Protein AF-A0A1B6LD40-F1 (afdb_monomer_lite)

pLDDT: mean 80.8, std 15.87, range [42.0, 96.31]

Sequence (117 aa):
MDRMGYLVMAALMAAAVMAAAPDHPQGVIGVRKLATAVDCSGAVAFSGGGLRSVLPGGQVSYQTALNDRGVGWSLETGEFTCHCPGLYQFAFAGYGEKPNTRLMLKKREANTTDWVD

Org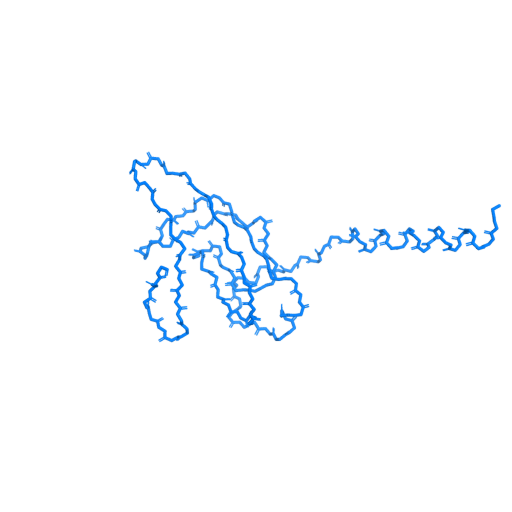anism: NCBI:txid36148

Secondary structure (DSSP, 8-state):
--HHHHHHHHHHHHHHHHHTSPPP----TTS-S---GGGGGS--EEEEEEEEEE-TTS-EEEEEEEEEESS-B-TTT--B---S-S----------SSTT------B--TT----B-

InterPro domains:
  IPR008983 Tumour necrosis factor-like domain superfamily [G3DSA:2.60.120.40] (34-116)
  IPR008983 Tumour necrosis factor-like domain superfamily [SSF49842] (44-110)

Foldseek 3Di:
DDPVVVVVVVVVVVVVVVVPDDPDCPDPQQPDPDADPVLQVDDADWDAADFPDQDPVRFTAGPDTPDGRGHAAHNGRRDRDDPHDDDDDDDDDDDDPDPPDDDDDWDDDPPDPDTDD

Structure (mmCIF, N/CA/C/O backbone):
data_AF-A0A1B6LD40-F1
#
_entry.id   AF-A0A1B6LD40-F1
#
loop_
_atom_site.group_PDB
_atom_site.id
_atom_site.type_symbol
_atom_site.label_atom_id
_atom_site.label_alt_id
_atom_site.label_comp_id
_atom_site.label_asym_id
_atom_site.label_entity_id
_atom_site.label_seq_id
_atom_site.pdbx_PDB_ins_code
_atom_site.Cartn_x
_atom_site.Cartn_y
_atom_site.Cartn_z
_atom_site.occupancy
_atom_site.B_iso_or_equiv
_atom_site.auth_seq_id
_atom_site.auth_comp_id
_atom_site.auth_asym_id
_atom_site.auth_atom_id
_atom_site.pdbx_PDB_model_num
ATOM 1 N N . MET A 1 1 ? 53.593 3.450 10.633 1.00 57.50 1 MET A N 1
ATOM 2 C CA . MET A 1 1 ? 52.339 3.159 9.905 1.00 57.50 1 MET A CA 1
ATOM 3 C C . MET A 1 1 ? 52.639 3.324 8.434 1.00 57.50 1 MET A C 1
ATOM 5 O O . MET A 1 1 ? 52.900 4.439 8.000 1.00 57.50 1 MET A O 1
ATOM 9 N N . ASP A 1 2 ? 52.705 2.212 7.710 1.00 81.62 2 ASP A N 1
ATOM 10 C CA . ASP A 1 2 ? 53.192 2.202 6.332 1.00 81.62 2 ASP A CA 1
ATOM 11 C C . ASP A 1 2 ? 52.148 2.762 5.367 1.00 81.62 2 ASP A C 1
ATOM 13 O O . ASP A 1 2 ? 50.942 2.713 5.621 1.00 81.62 2 ASP A O 1
ATOM 17 N N . ARG A 1 3 ? 52.615 3.279 4.227 1.00 75.69 3 ARG A N 1
ATOM 18 C CA . ARG A 1 3 ? 51.795 3.906 3.175 1.00 75.69 3 ARG A CA 1
ATOM 19 C C . ARG A 1 3 ? 50.628 3.014 2.718 1.00 75.69 3 ARG A C 1
ATOM 21 O O . ARG A 1 3 ? 49.555 3.517 2.404 1.00 75.69 3 ARG A O 1
ATOM 28 N N . MET A 1 4 ? 50.822 1.695 2.766 1.00 74.25 4 MET A N 1
ATOM 29 C CA . MET A 1 4 ? 49.795 0.683 2.499 1.00 74.25 4 MET A CA 1
ATOM 30 C C . MET A 1 4 ? 48.680 0.682 3.557 1.00 74.25 4 MET A C 1
ATOM 32 O O . MET A 1 4 ? 47.503 0.647 3.215 1.00 74.25 4 MET A O 1
ATOM 36 N N . GLY A 1 5 ? 49.032 0.784 4.842 1.00 78.31 5 GLY A N 1
ATOM 37 C CA . GLY A 1 5 ? 48.063 0.824 5.940 1.00 78.31 5 GLY A CA 1
ATOM 38 C C . GLY A 1 5 ? 47.193 2.081 5.909 1.00 78.31 5 GLY A C 1
ATOM 39 O O . GLY A 1 5 ? 46.006 2.017 6.220 1.00 78.31 5 GLY A O 1
ATOM 40 N N . TYR A 1 6 ? 47.754 3.207 5.455 1.00 82.00 6 TYR A N 1
ATOM 41 C CA . TYR A 1 6 ? 46.995 4.445 5.266 1.00 82.00 6 TYR A CA 1
ATOM 42 C C . TYR A 1 6 ? 45.970 4.323 4.130 1.00 82.00 6 TYR A C 1
ATOM 44 O O . TYR A 1 6 ? 44.834 4.763 4.275 1.00 82.00 6 TYR A O 1
ATOM 52 N N . LEU A 1 7 ? 46.346 3.675 3.022 1.00 79.56 7 LEU A N 1
ATOM 53 C CA . LEU A 1 7 ? 45.444 3.434 1.892 1.00 79.56 7 LEU A CA 1
ATOM 54 C C . LEU A 1 7 ? 44.299 2.486 2.263 1.00 79.56 7 LEU A C 1
ATOM 56 O O . LEU A 1 7 ? 43.155 2.749 1.902 1.00 79.56 7 LEU A O 1
ATOM 60 N N . VAL A 1 8 ? 44.585 1.426 3.023 1.00 81.06 8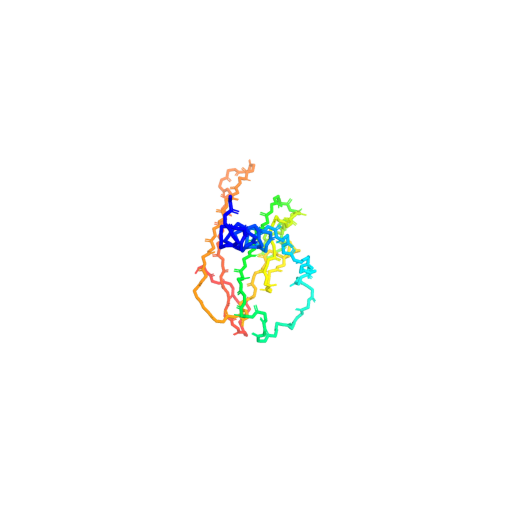 VAL A N 1
ATOM 61 C CA . VAL A 1 8 ? 43.555 0.486 3.493 1.00 81.06 8 VAL A CA 1
ATOM 62 C C . VAL A 1 8 ? 42.580 1.175 4.448 1.00 81.06 8 VAL A C 1
ATOM 64 O O . VAL A 1 8 ? 41.370 1.039 4.280 1.00 81.06 8 VAL A O 1
ATOM 67 N N . MET A 1 9 ? 43.074 1.974 5.399 1.00 78.81 9 MET A N 1
ATOM 68 C CA . MET A 1 9 ? 42.197 2.748 6.284 1.00 78.81 9 MET A CA 1
ATOM 69 C C . MET A 1 9 ? 41.375 3.790 5.526 1.00 78.81 9 MET A C 1
ATOM 71 O O . MET A 1 9 ? 40.184 3.924 5.787 1.00 78.81 9 MET A O 1
ATOM 75 N N . ALA A 1 10 ? 41.967 4.496 4.561 1.00 79.00 10 ALA A N 1
ATOM 76 C CA . ALA A 1 10 ? 41.235 5.455 3.740 1.00 79.00 10 ALA A CA 1
ATOM 77 C C . ALA A 1 10 ? 40.130 4.775 2.912 1.00 79.00 10 ALA A C 1
ATOM 79 O O . ALA A 1 10 ? 39.019 5.295 2.839 1.00 79.00 10 ALA A O 1
ATOM 80 N N . ALA A 1 11 ? 40.401 3.593 2.347 1.00 76.31 11 ALA A N 1
ATOM 81 C CA . ALA A 1 11 ? 39.415 2.817 1.597 1.00 76.31 11 ALA A CA 1
ATOM 82 C C . ALA A 1 11 ? 38.268 2.308 2.487 1.00 76.31 11 ALA A C 1
ATOM 84 O O . ALA A 1 11 ? 37.104 2.413 2.104 1.00 76.31 11 ALA A O 1
ATOM 85 N N . LEU A 1 12 ? 38.578 1.814 3.692 1.00 73.69 12 LEU A N 1
ATOM 86 C CA . LEU A 1 12 ? 37.570 1.371 4.663 1.00 73.69 12 LEU A CA 1
ATOM 87 C C . LEU A 1 12 ? 36.684 2.529 5.135 1.00 73.69 12 LEU A C 1
ATOM 89 O O . LEU A 1 12 ? 35.463 2.387 5.192 1.00 73.69 12 LEU A O 1
ATOM 93 N N . MET A 1 13 ? 37.278 3.692 5.412 1.00 67.12 13 MET A N 1
ATOM 94 C CA . MET A 1 13 ? 36.528 4.891 5.791 1.00 67.12 13 MET A CA 1
ATOM 95 C C . MET A 1 13 ? 35.650 5.392 4.638 1.00 67.12 13 MET A C 1
ATOM 97 O O . MET A 1 13 ? 34.491 5.729 4.862 1.00 67.12 13 MET A O 1
ATOM 101 N N . ALA A 1 14 ? 36.149 5.384 3.399 1.00 65.50 14 ALA A N 1
ATOM 102 C CA . ALA A 1 14 ? 35.357 5.763 2.228 1.00 65.50 14 ALA A CA 1
ATOM 103 C C . ALA A 1 14 ? 34.170 4.811 1.989 1.00 65.50 14 ALA A C 1
ATOM 105 O O . ALA A 1 14 ? 33.065 5.270 1.701 1.00 65.50 14 ALA A O 1
ATOM 106 N N . ALA A 1 15 ? 34.367 3.499 2.162 1.00 62.38 15 ALA A N 1
ATOM 107 C CA . ALA A 1 15 ? 33.295 2.510 2.051 1.00 62.38 15 ALA A CA 1
ATOM 108 C C . ALA A 1 15 ? 32.220 2.694 3.139 1.00 62.38 15 ALA A C 1
ATOM 110 O O . ALA A 1 15 ? 31.027 2.628 2.841 1.00 62.38 15 ALA A O 1
ATOM 111 N N . ALA A 1 16 ? 32.627 2.991 4.377 1.00 58.88 16 ALA A N 1
ATOM 112 C CA . ALA A 1 16 ? 31.701 3.270 5.474 1.00 58.88 16 ALA A CA 1
ATOM 113 C C . ALA A 1 16 ? 30.891 4.563 5.253 1.00 58.88 16 ALA A C 1
ATOM 115 O O . ALA A 1 16 ? 29.705 4.604 5.570 1.00 58.88 16 ALA A O 1
ATOM 116 N N . VAL A 1 17 ? 31.501 5.600 4.666 1.00 58.84 17 VAL A N 1
ATOM 117 C CA . VAL A 1 17 ? 30.817 6.865 4.340 1.00 58.84 17 VAL A CA 1
ATOM 118 C C . VAL A 1 17 ? 29.780 6.678 3.229 1.00 58.84 17 VAL A C 1
ATOM 120 O O . VAL A 1 17 ? 28.688 7.229 3.327 1.00 58.84 17 VAL A O 1
ATOM 123 N N . MET A 1 18 ? 30.071 5.863 2.209 1.00 56.12 18 MET A N 1
ATOM 124 C CA . MET A 1 18 ? 29.110 5.561 1.137 1.00 56.12 18 MET A CA 1
ATOM 125 C C . MET A 1 18 ? 27.922 4.720 1.625 1.00 56.12 18 MET A C 1
ATOM 127 O O . MET A 1 18 ? 26.807 4.919 1.157 1.00 56.12 18 MET A O 1
ATOM 131 N N . ALA A 1 19 ? 28.136 3.818 2.589 1.00 55.97 19 ALA A N 1
ATOM 132 C CA . ALA A 1 19 ? 27.063 3.024 3.194 1.00 55.97 19 ALA A CA 1
ATOM 133 C C . ALA A 1 19 ? 26.146 3.841 4.128 1.00 55.97 19 ALA A C 1
ATOM 135 O O . ALA A 1 19 ? 25.031 3.416 4.417 1.00 55.97 19 ALA A O 1
ATOM 136 N N . ALA A 1 20 ? 26.619 4.997 4.604 1.00 49.00 20 ALA A N 1
ATOM 137 C CA . ALA A 1 20 ? 25.902 5.881 5.521 1.00 49.00 20 ALA A CA 1
ATOM 138 C C . ALA A 1 20 ? 25.315 7.125 4.837 1.00 49.00 20 ALA A C 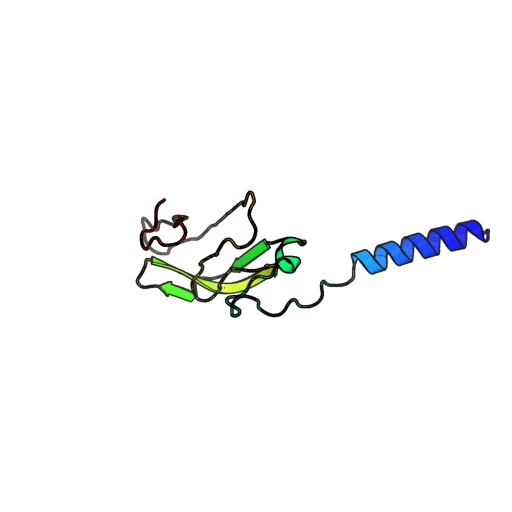1
ATOM 140 O O . ALA A 1 20 ? 24.762 7.985 5.526 1.00 49.00 20 ALA A O 1
ATOM 141 N N . ALA A 1 21 ? 25.433 7.248 3.510 1.00 52.44 21 ALA A N 1
ATOM 142 C CA . ALA A 1 21 ? 24.723 8.291 2.790 1.00 52.44 21 ALA A CA 1
ATOM 143 C C . ALA A 1 21 ? 23.219 8.026 2.968 1.00 52.44 21 ALA A C 1
ATOM 145 O O . ALA A 1 21 ? 22.748 6.966 2.549 1.00 52.44 21 ALA A O 1
ATOM 146 N N . PRO A 1 22 ? 22.460 8.926 3.620 1.00 54.91 22 PRO A N 1
ATOM 147 C CA . PRO A 1 22 ? 21.018 8.780 3.659 1.00 54.91 22 PRO A CA 1
ATOM 148 C C . PRO A 1 22 ? 20.550 8.743 2.210 1.00 54.91 22 PRO A C 1
ATOM 150 O O . PRO A 1 22 ? 20.928 9.615 1.421 1.00 54.91 22 PRO A O 1
ATOM 153 N N . ASP A 1 23 ? 19.791 7.707 1.854 1.00 54.69 23 ASP A N 1
ATOM 154 C CA . ASP A 1 23 ? 19.203 7.612 0.526 1.00 54.69 23 ASP A CA 1
ATOM 155 C C . ASP A 1 23 ? 18.561 8.956 0.187 1.00 54.69 23 ASP A C 1
ATOM 157 O O . ASP A 1 23 ? 17.827 9.528 1.003 1.00 54.69 23 ASP A O 1
ATOM 161 N N . HIS A 1 24 ? 18.910 9.492 -0.987 1.00 46.56 24 HIS A N 1
ATOM 162 C CA . HIS A 1 24 ? 18.354 10.747 -1.475 1.00 46.56 24 HIS A CA 1
ATOM 163 C C . HIS A 1 24 ? 16.838 10.695 -1.277 1.00 46.56 24 HIS A C 1
ATOM 165 O O . HIS A 1 24 ? 16.256 9.658 -1.601 1.00 46.56 24 HIS A O 1
ATOM 171 N N . PRO A 1 25 ? 16.177 11.756 -0.772 1.00 44.00 25 PRO A N 1
ATOM 172 C CA . PRO A 1 25 ? 14.728 11.757 -0.656 1.00 44.00 25 PRO A CA 1
ATOM 173 C C . PRO A 1 25 ? 14.150 11.505 -2.049 1.00 44.00 25 PRO A C 1
ATOM 175 O O . PRO A 1 25 ? 14.171 12.372 -2.926 1.00 44.00 25 PRO A O 1
ATOM 178 N N . GLN A 1 26 ? 13.723 10.270 -2.291 1.00 50.41 26 GLN A N 1
ATOM 179 C CA . GLN A 1 26 ? 12.985 9.888 -3.476 1.00 50.41 26 GLN A CA 1
ATOM 180 C C . GLN A 1 26 ? 11.590 10.432 -3.212 1.00 50.41 26 GLN A C 1
ATOM 182 O O . GLN A 1 26 ? 10.837 9.905 -2.399 1.00 50.41 26 GLN A O 1
ATOM 187 N N . GLY A 1 27 ? 11.341 11.623 -3.760 1.00 44.09 27 GLY A N 1
ATOM 188 C CA . GLY A 1 27 ? 10.131 12.384 -3.496 1.00 44.09 27 GLY A CA 1
ATOM 189 C C . GLY A 1 27 ? 8.897 11.535 -3.755 1.00 44.09 27 GLY A C 1
ATOM 190 O O . GLY A 1 27 ? 8.828 10.897 -4.790 1.00 44.09 27 GLY A O 1
ATOM 191 N N . VAL A 1 28 ? 7.957 11.562 -2.810 1.00 47.09 28 VAL A N 1
ATOM 192 C CA . VAL A 1 28 ? 6.621 10.943 -2.800 1.00 47.09 28 VAL A CA 1
ATOM 193 C C . VAL A 1 28 ? 6.141 10.490 -4.194 1.00 47.09 28 VAL A C 1
ATOM 195 O O . VAL A 1 28 ? 5.423 11.216 -4.889 1.00 47.09 28 VAL A O 1
ATOM 198 N N . ILE A 1 29 ? 6.518 9.275 -4.619 1.00 47.16 29 ILE A N 1
ATOM 199 C CA . ILE A 1 29 ? 6.088 8.679 -5.900 1.00 47.16 29 ILE A CA 1
ATOM 200 C C . ILE A 1 29 ? 4.754 7.940 -5.700 1.00 47.16 29 ILE A C 1
ATOM 202 O O . ILE A 1 29 ? 4.518 6.856 -6.218 1.00 47.16 29 ILE A O 1
ATOM 206 N N . GLY A 1 30 ? 3.846 8.561 -4.947 1.00 42.00 30 GLY A N 1
ATOM 207 C CA . GLY A 1 30 ? 2.443 8.153 -4.857 1.00 42.00 30 GLY A CA 1
ATOM 208 C C . GLY A 1 30 ? 1.541 8.880 -5.863 1.00 42.00 30 GLY A C 1
ATOM 209 O O . GLY A 1 30 ? 0.385 8.504 -6.032 1.00 42.00 30 GLY A O 1
ATOM 210 N N . VAL A 1 31 ? 2.047 9.929 -6.536 1.00 43.38 31 VAL A N 1
ATOM 211 C CA . VAL A 1 31 ? 1.229 10.835 -7.378 1.00 43.38 31 VAL A CA 1
ATOM 212 C C . VAL A 1 31 ? 1.490 10.684 -8.884 1.00 43.38 31 VAL A C 1
ATOM 214 O O . VAL A 1 31 ? 0.668 11.091 -9.706 1.00 43.38 31 VAL A O 1
ATOM 217 N N . ARG A 1 32 ? 2.619 10.092 -9.298 1.00 43.12 32 ARG A N 1
ATOM 218 C CA . ARG A 1 32 ? 2.931 9.898 -10.723 1.00 43.12 32 ARG A CA 1
ATOM 219 C C . ARG A 1 32 ? 2.495 8.509 -11.176 1.00 43.12 32 ARG A C 1
ATOM 221 O O . ARG A 1 32 ? 3.162 7.523 -10.909 1.00 43.12 32 ARG A O 1
ATOM 228 N N . LYS A 1 33 ? 1.410 8.473 -11.954 1.00 48.25 33 LYS A N 1
ATOM 229 C CA . LYS A 1 33 ? 0.868 7.340 -12.739 1.00 48.25 33 LYS A CA 1
ATOM 230 C C . LYS A 1 33 ? 1.861 6.634 -13.695 1.00 48.25 33 LYS A C 1
ATOM 232 O O . LYS A 1 33 ? 1.428 5.858 -14.541 1.00 48.25 33 LYS A O 1
ATOM 237 N N . LEU A 1 34 ? 3.158 6.928 -13.633 1.00 55.59 34 LEU A N 1
ATOM 238 C CA . LEU A 1 34 ? 4.165 6.486 -14.594 1.00 55.59 34 LEU A CA 1
ATOM 239 C C . LEU A 1 34 ? 5.374 5.945 -13.830 1.00 55.59 34 LEU A C 1
ATOM 241 O O . LEU A 1 34 ? 6.278 6.702 -13.488 1.00 55.59 34 LEU A O 1
ATOM 245 N N . ALA A 1 35 ? 5.366 4.640 -13.571 1.00 62.88 35 ALA A N 1
ATOM 246 C CA . ALA A 1 35 ? 6.577 3.907 -13.237 1.00 62.88 35 ALA A CA 1
ATOM 247 C C . ALA A 1 35 ? 7.420 3.734 -14.506 1.00 62.88 35 ALA A C 1
ATOM 249 O O . ALA A 1 35 ? 6.907 3.357 -15.563 1.00 62.88 35 ALA A O 1
ATOM 250 N N . THR A 1 36 ? 8.710 4.021 -14.410 1.00 67.06 36 THR A N 1
ATOM 251 C CA . THR A 1 36 ? 9.694 3.792 -15.467 1.00 67.06 36 THR A CA 1
ATOM 252 C C . THR A 1 36 ? 10.476 2.511 -15.191 1.00 67.06 36 THR A C 1
ATOM 254 O O 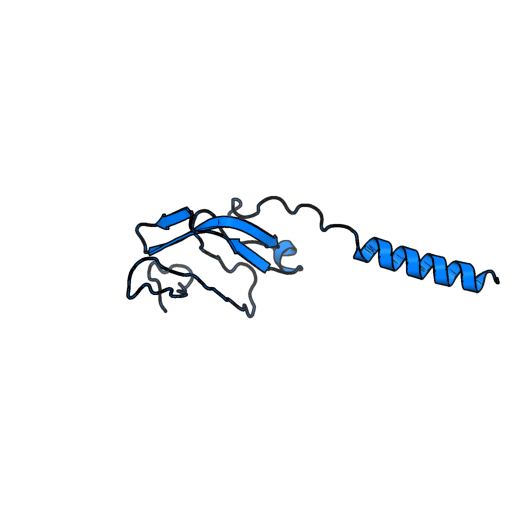. THR A 1 36 ? 10.557 2.046 -14.058 1.00 67.06 36 THR A O 1
ATOM 257 N N . ALA A 1 37 ? 11.104 1.933 -16.219 1.00 63.97 37 ALA A N 1
ATOM 258 C CA . ALA A 1 37 ? 11.928 0.731 -16.049 1.00 63.97 37 ALA A CA 1
ATOM 259 C C . ALA A 1 37 ? 13.096 0.931 -15.060 1.00 63.97 37 ALA A C 1
ATOM 261 O O . ALA A 1 37 ? 13.545 -0.028 -14.436 1.00 63.97 37 ALA A O 1
ATOM 262 N N . VAL A 1 38 ? 13.568 2.172 -14.888 1.00 72.81 38 VAL A N 1
ATOM 263 C CA . VAL A 1 38 ? 14.616 2.518 -13.916 1.00 72.81 38 VAL A CA 1
ATOM 264 C C . VAL A 1 38 ? 14.117 2.344 -12.482 1.00 72.81 38 VAL A C 1
ATOM 266 O O . VAL A 1 38 ? 14.880 1.886 -11.634 1.00 72.81 38 VAL A O 1
ATOM 269 N N . ASP A 1 39 ? 12.833 2.590 -12.221 1.00 77.25 39 ASP A N 1
ATOM 270 C CA . ASP A 1 39 ? 12.239 2.420 -10.890 1.00 77.25 39 ASP A CA 1
ATOM 271 C C . ASP A 1 39 ? 12.233 0.949 -10.437 1.00 77.25 39 ASP A C 1
ATOM 273 O O . ASP A 1 39 ? 12.224 0.666 -9.242 1.00 77.25 39 ASP A O 1
ATOM 277 N N . CYS A 1 40 ? 12.320 0.008 -11.384 1.00 81.56 40 CYS A N 1
ATOM 278 C CA . CYS A 1 40 ? 12.392 -1.429 -11.115 1.00 81.56 40 CYS A CA 1
ATOM 279 C C . CYS A 1 40 ? 13.816 -1.967 -10.906 1.00 81.56 40 CYS A C 1
ATOM 281 O O . CYS A 1 40 ? 13.979 -3.149 -10.613 1.00 81.56 40 CYS A O 1
ATOM 283 N N . SER A 1 41 ? 14.849 -1.132 -11.062 1.00 83.62 41 SER A N 1
ATOM 284 C CA . SER A 1 41 ? 16.245 -1.530 -10.818 1.00 83.62 41 SER A CA 1
ATOM 285 C C . SER A 1 41 ? 16.660 -1.469 -9.343 1.00 83.62 41 SER A C 1
ATOM 287 O O . SER A 1 41 ? 17.714 -1.989 -8.980 1.00 83.62 41 SER A O 1
ATOM 289 N N . GLY A 1 42 ? 15.836 -0.844 -8.496 1.00 82.62 42 GLY A N 1
ATOM 290 C CA . GLY A 1 42 ? 16.072 -0.669 -7.064 1.00 82.62 42 GLY A CA 1
ATOM 291 C C . GLY A 1 42 ? 15.103 -1.460 -6.184 1.00 82.62 42 GLY A C 1
ATOM 292 O O . GLY A 1 42 ? 14.231 -2.184 -6.661 1.00 82.62 42 GLY A O 1
ATOM 293 N N . ALA A 1 43 ? 15.248 -1.307 -4.866 1.00 86.25 43 ALA A N 1
ATOM 294 C CA . ALA A 1 43 ? 14.322 -1.899 -3.907 1.00 86.25 43 ALA A CA 1
ATOM 295 C C . ALA A 1 43 ? 12.950 -1.202 -3.959 1.00 86.25 43 ALA A C 1
ATOM 297 O O . ALA A 1 43 ? 12.869 0.018 -3.816 1.00 86.25 43 ALA A O 1
ATOM 298 N N . VAL A 1 44 ? 11.879 -1.989 -4.089 1.00 90.25 44 VAL A N 1
ATOM 299 C CA . VAL A 1 44 ? 10.493 -1.528 -3.922 1.00 90.25 44 VAL A CA 1
ATOM 300 C C . VAL A 1 44 ? 10.018 -1.957 -2.540 1.00 90.25 44 VAL A C 1
ATOM 302 O O . VAL A 1 44 ? 9.878 -3.150 -2.270 1.00 90.25 44 VAL A O 1
ATOM 305 N N . ALA A 1 45 ? 9.807 -0.995 -1.648 1.00 91.94 45 ALA A N 1
ATOM 306 C CA . ALA A 1 45 ? 9.417 -1.257 -0.271 1.00 91.94 45 ALA A CA 1
ATOM 307 C C . ALA A 1 45 ? 8.636 -0.075 0.290 1.00 91.94 45 ALA A C 1
ATOM 309 O O . ALA A 1 45 ? 9.089 1.061 0.210 1.00 91.94 45 ALA A O 1
ATOM 310 N N . PHE A 1 46 ? 7.519 -0.346 0.950 1.00 93.44 46 PHE A N 1
ATOM 311 C CA . PHE A 1 46 ? 6.699 0.685 1.570 1.00 93.44 46 PHE A CA 1
ATOM 312 C C . PHE A 1 46 ? 6.218 0.240 2.952 1.00 93.44 46 PHE A C 1
ATOM 314 O O . PHE A 1 46 ? 6.106 -0.953 3.238 1.00 93.44 46 PHE A O 1
ATOM 321 N N . SER A 1 47 ? 5.950 1.202 3.826 1.00 95.12 47 SER A N 1
ATOM 322 C CA . SER A 1 47 ? 5.292 0.987 5.108 1.00 95.12 47 SER A CA 1
ATOM 323 C C . SER A 1 47 ? 4.530 2.240 5.532 1.00 95.12 47 SER A C 1
ATOM 325 O O . SER A 1 47 ? 5.016 3.368 5.430 1.00 95.12 47 SER A O 1
ATOM 327 N N . GLY A 1 48 ? 3.311 2.029 6.022 1.00 94.62 48 GLY A N 1
ATOM 328 C CA . GLY A 1 48 ? 2.413 3.076 6.493 1.00 94.62 48 GLY A CA 1
ATOM 329 C C . GLY A 1 48 ? 2.005 2.861 7.941 1.00 94.62 48 GLY A C 1
ATOM 330 O O . GLY A 1 48 ? 1.956 1.730 8.424 1.00 94.62 48 GLY A O 1
ATOM 331 N N . GLY A 1 49 ? 1.701 3.957 8.631 1.00 95.44 49 GLY A N 1
ATOM 332 C CA . GLY A 1 49 ? 1.256 3.952 10.020 1.00 95.44 49 GLY A CA 1
ATOM 333 C C . GLY A 1 49 ? -0.005 4.784 10.231 1.00 95.44 49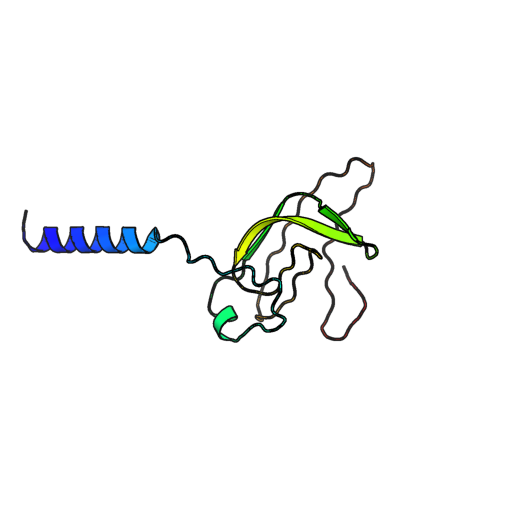 GLY A C 1
ATOM 334 O O . GLY A 1 49 ? -0.219 5.800 9.565 1.00 95.44 49 GLY A O 1
ATOM 335 N N . GLY A 1 50 ? -0.817 4.351 11.198 1.00 94.62 50 GLY A N 1
ATOM 336 C CA . GLY A 1 50 ? -2.047 5.028 11.609 1.00 94.62 50 GLY A CA 1
ATOM 337 C C . GLY A 1 50 ? -3.191 4.898 10.600 1.00 94.62 50 GLY A C 1
ATOM 338 O O . GLY A 1 50 ? -2.976 4.838 9.394 1.00 94.62 50 GLY A O 1
ATOM 339 N N . LEU A 1 51 ? -4.427 4.883 11.102 1.00 94.12 51 LEU A N 1
ATOM 340 C CA . LEU A 1 51 ? -5.635 4.905 10.276 1.00 94.12 51 LEU A CA 1
ATOM 341 C C . LEU A 1 51 ? -6.036 6.355 10.001 1.00 94.12 51 LEU A C 1
ATOM 343 O O . LEU A 1 51 ? -6.381 7.080 10.934 1.00 94.12 51 LEU A O 1
ATOM 347 N N . ARG A 1 52 ? -6.018 6.790 8.739 1.00 95.06 52 ARG A N 1
ATOM 348 C CA . ARG A 1 52 ? -6.574 8.100 8.363 1.00 95.06 52 ARG A CA 1
ATOM 349 C C . ARG A 1 52 ? -8.084 8.004 8.190 1.00 95.06 52 ARG A C 1
ATOM 351 O O . ARG A 1 52 ? -8.822 8.781 8.786 1.00 95.06 52 ARG A O 1
ATOM 358 N N . SER A 1 53 ? -8.536 7.034 7.405 1.00 94.44 53 SER A N 1
ATOM 359 C CA . SER A 1 53 ? -9.946 6.685 7.242 1.00 94.44 53 SER A CA 1
ATOM 360 C C . SER A 1 53 ? -10.091 5.318 6.575 1.00 94.44 53 SER A C 1
ATOM 362 O O . SER A 1 53 ? -9.183 4.846 5.887 1.00 94.44 53 SER A O 1
ATOM 364 N N . VAL A 1 54 ? -11.256 4.696 6.755 1.00 93.56 54 VAL A N 1
ATOM 365 C CA . VAL A 1 54 ? -11.700 3.580 5.913 1.00 93.56 54 VAL A CA 1
ATOM 366 C C . VAL A 1 54 ? -12.529 4.171 4.776 1.00 93.56 54 VAL A C 1
ATOM 368 O O . VAL A 1 54 ? -13.512 4.871 5.025 1.00 93.56 54 VAL A O 1
ATOM 371 N N . LEU A 1 55 ? -12.107 3.939 3.536 1.00 93.62 55 LEU A N 1
ATOM 372 C CA . LEU A 1 55 ? -12.773 4.447 2.339 1.00 93.62 55 LEU A CA 1
ATOM 373 C C . LEU A 1 55 ? -14.093 3.698 2.075 1.00 93.62 55 LEU A C 1
ATOM 375 O O . LEU A 1 55 ? -14.273 2.588 2.577 1.00 93.62 55 LEU A O 1
ATOM 379 N N . PRO A 1 56 ? -15.015 4.248 1.256 1.00 91.94 56 PRO A N 1
ATOM 380 C CA . PRO A 1 56 ? -16.304 3.605 0.973 1.00 91.94 56 PRO A CA 1
ATOM 381 C C . PRO A 1 56 ? -16.205 2.176 0.415 1.00 91.94 56 PRO A C 1
ATOM 383 O O . PRO A 1 56 ? -17.105 1.375 0.641 1.00 91.94 56 PRO A O 1
ATOM 386 N N . GLY A 1 57 ? -15.112 1.841 -0.282 1.00 88.88 57 GLY A N 1
ATOM 387 C CA . GLY A 1 57 ? -14.839 0.487 -0.780 1.00 88.88 57 GLY A CA 1
ATOM 388 C C . GLY A 1 57 ? -14.196 -0.459 0.245 1.00 88.88 57 GLY A C 1
ATOM 389 O O . GLY A 1 57 ? -13.868 -1.593 -0.095 1.00 88.88 57 GLY A O 1
ATOM 390 N N . GLY A 1 58 ? -14.006 -0.016 1.491 1.00 90.81 58 GLY A N 1
ATOM 391 C CA . GLY A 1 58 ? -13.381 -0.786 2.569 1.00 90.81 58 GLY A CA 1
ATOM 392 C C . GLY A 1 58 ? -11.853 -0.695 2.620 1.00 90.81 58 GLY A C 1
ATOM 393 O O . GLY A 1 58 ? -11.253 -1.270 3.527 1.00 90.81 58 GLY A O 1
ATOM 394 N N . GLN A 1 59 ? -11.215 0.026 1.693 1.00 93.38 59 GLN A N 1
ATOM 395 C CA . GLN A 1 59 ? -9.770 0.250 1.725 1.00 93.38 59 GLN A CA 1
ATOM 396 C C . GLN A 1 59 ? -9.359 1.087 2.938 1.00 93.38 59 GLN A C 1
ATOM 398 O O . GLN A 1 59 ? -10.071 1.997 3.366 1.00 93.38 59 GLN A O 1
ATOM 403 N N . VAL A 1 60 ? -8.175 0.799 3.469 1.00 94.38 60 VAL A N 1
ATOM 404 C CA . VAL A 1 60 ? -7.602 1.495 4.621 1.00 94.38 60 VAL A CA 1
ATOM 405 C C . VAL A 1 60 ? -6.603 2.534 4.130 1.00 94.38 60 VAL A C 1
ATOM 407 O O . VAL A 1 60 ? -5.572 2.176 3.569 1.00 94.38 60 VAL A O 1
ATOM 410 N N . SER A 1 61 ? -6.888 3.815 4.366 1.00 95.00 61 SER A N 1
ATOM 411 C CA . SER A 1 61 ? -5.928 4.896 4.121 1.00 95.00 61 SER A CA 1
ATOM 412 C C . SER A 1 61 ? -5.066 5.159 5.356 1.00 95.00 61 SER A C 1
ATOM 414 O O . SER A 1 61 ? -5.517 5.009 6.500 1.00 95.00 61 SER A O 1
ATOM 416 N N . TYR A 1 62 ? -3.822 5.575 5.129 1.00 95.88 62 TYR A N 1
ATOM 417 C CA . TYR A 1 62 ? -2.816 5.722 6.179 1.00 95.88 62 TYR A CA 1
ATOM 418 C C . TYR A 1 62 ? -2.606 7.192 6.547 1.00 95.88 62 TYR A C 1
ATOM 420 O O . TYR A 1 62 ? -2.813 8.088 5.729 1.00 95.88 62 TYR A O 1
ATOM 428 N N . GLN A 1 63 ? -2.223 7.465 7.797 1.00 95.94 63 GLN A N 1
ATOM 429 C CA . GLN A 1 63 ? -1.925 8.837 8.236 1.00 95.94 63 GLN A CA 1
ATOM 430 C C . GLN A 1 63 ? -0.522 9.270 7.823 1.00 95.94 63 GLN A C 1
ATOM 432 O O . GLN A 1 63 ? -0.316 10.424 7.456 1.00 95.94 63 GLN A O 1
ATOM 437 N N . THR A 1 64 ? 0.439 8.348 7.905 1.00 94.94 64 THR A N 1
ATOM 438 C CA . THR A 1 64 ? 1.851 8.637 7.662 1.00 94.94 64 THR A CA 1
ATOM 439 C C . THR A 1 64 ? 2.531 7.523 6.875 1.00 94.94 64 THR A C 1
ATOM 441 O O . THR A 1 64 ? 2.201 6.344 7.036 1.00 94.94 64 THR A O 1
ATOM 444 N N . ALA A 1 65 ? 3.489 7.907 6.035 1.00 93.75 65 ALA A N 1
ATOM 445 C CA . ALA A 1 65 ? 4.419 6.999 5.385 1.00 93.75 65 ALA A CA 1
ATOM 446 C C . ALA A 1 65 ? 5.671 6.904 6.265 1.00 93.75 65 ALA A C 1
ATOM 448 O O . ALA A 1 65 ? 6.291 7.917 6.582 1.00 93.75 65 ALA A O 1
ATOM 449 N N . LEU A 1 66 ? 6.021 5.690 6.683 1.00 93.75 66 LEU A N 1
ATOM 450 C CA . LEU A 1 66 ? 7.231 5.411 7.459 1.00 93.75 66 LEU A CA 1
ATOM 451 C C . LEU A 1 66 ? 8.407 5.078 6.533 1.00 93.75 66 LEU A C 1
ATOM 453 O O . LEU A 1 66 ? 9.546 5.437 6.815 1.00 93.75 66 LEU A O 1
ATOM 457 N N . ASN A 1 67 ? 8.116 4.409 5.419 1.00 89.94 67 ASN A N 1
ATOM 458 C CA . ASN A 1 67 ? 9.036 4.153 4.321 1.00 89.94 67 ASN A CA 1
ATOM 459 C C . ASN A 1 67 ? 8.228 4.119 3.019 1.00 89.94 67 ASN A C 1
ATOM 461 O O . ASN A 1 67 ? 7.135 3.562 2.996 1.00 89.94 67 ASN A O 1
ATOM 465 N N . ASP A 1 68 ? 8.754 4.690 1.943 1.00 88.88 68 ASP A N 1
ATOM 466 C CA . ASP A 1 68 ? 8.121 4.646 0.621 1.00 88.88 68 ASP A CA 1
ATOM 467 C C . ASP A 1 68 ? 9.210 4.711 -0.454 1.00 88.88 68 ASP A C 1
ATOM 469 O O . ASP A 1 68 ? 9.571 5.774 -0.955 1.00 88.88 68 ASP A O 1
ATOM 473 N N . ARG A 1 69 ? 9.833 3.558 -0.706 1.00 85.69 69 ARG A N 1
ATOM 474 C CA . ARG A 1 69 ? 10.870 3.369 -1.721 1.00 85.69 69 ARG A CA 1
ATOM 475 C C . ARG A 1 69 ? 10.288 2.666 -2.933 1.00 85.69 69 ARG A C 1
ATOM 477 O O . ARG A 1 69 ? 9.611 1.643 -2.808 1.00 85.69 69 ARG A O 1
ATOM 484 N N . GLY A 1 70 ? 10.642 3.161 -4.110 1.00 79.50 70 GLY A N 1
ATOM 485 C CA . GLY A 1 70 ? 10.127 2.650 -5.373 1.00 79.50 70 GLY A CA 1
ATOM 486 C C . GLY A 1 70 ? 8.824 3.339 -5.766 1.00 79.50 70 GLY A C 1
ATOM 487 O O . GLY A 1 70 ? 8.707 4.556 -5.653 1.00 79.50 70 GLY A O 1
ATOM 488 N N . VAL A 1 71 ? 7.876 2.567 -6.301 1.00 84.06 71 VAL A N 1
ATOM 489 C CA . VAL A 1 71 ? 6.686 3.097 -6.980 1.00 84.06 71 VAL A CA 1
ATOM 490 C C . VAL A 1 71 ? 5.440 2.272 -6.685 1.00 84.06 71 VAL A C 1
ATOM 492 O O . VAL A 1 71 ? 5.513 1.059 -6.491 1.00 84.06 71 VAL A O 1
ATOM 495 N N . GLY A 1 72 ? 4.282 2.931 -6.745 1.00 87.88 72 GLY A N 1
ATOM 496 C CA . GLY A 1 72 ? 2.983 2.267 -6.864 1.00 87.88 72 GLY A CA 1
ATOM 497 C C . GLY A 1 72 ? 2.161 2.181 -5.582 1.00 87.88 72 GLY A C 1
ATOM 498 O O . GLY A 1 72 ? 0.995 1.805 -5.674 1.00 87.88 72 GLY A O 1
ATOM 499 N N . TRP A 1 73 ? 2.701 2.539 -4.415 1.00 92.56 73 TRP A N 1
ATOM 500 C CA . TRP A 1 73 ? 1.911 2.624 -3.184 1.00 92.56 73 TRP A CA 1
ATOM 501 C C . TRP A 1 73 ? 1.317 4.024 -2.983 1.00 92.56 73 TRP A C 1
ATOM 503 O O . TRP A 1 73 ? 1.949 5.036 -3.277 1.00 92.56 73 TRP A O 1
ATOM 513 N N . SER A 1 74 ? 0.083 4.091 -2.482 1.00 91.31 74 SER A N 1
ATOM 514 C CA . SER A 1 74 ? -0.609 5.344 -2.180 1.00 91.31 74 SER A CA 1
ATOM 515 C C . SER A 1 74 ? -1.052 5.381 -0.724 1.00 91.31 74 SER A C 1
ATOM 517 O O . SER A 1 74 ? -1.857 4.566 -0.281 1.00 91.31 74 SER A O 1
ATOM 519 N N . LEU A 1 75 ? -0.601 6.396 0.008 1.00 93.00 75 LEU A N 1
ATOM 520 C CA . LEU A 1 75 ? -1.026 6.648 1.385 1.00 93.00 75 LEU A CA 1
ATOM 521 C C . LEU A 1 75 ? -2.516 7.022 1.486 1.00 93.00 75 LEU A C 1
ATOM 523 O O . LEU A 1 75 ? -3.185 6.673 2.459 1.00 93.00 75 LEU A O 1
ATOM 527 N N . GLU A 1 76 ? -3.047 7.711 0.473 1.00 92.94 76 GLU A N 1
ATOM 528 C CA . GLU A 1 76 ? -4.433 8.197 0.447 1.00 92.94 76 GLU A CA 1
ATOM 529 C C . GLU A 1 76 ? -5.455 7.082 0.244 1.00 92.94 76 GLU A C 1
ATOM 531 O O . GLU A 1 76 ? -6.577 7.184 0.734 1.00 92.94 76 GLU A O 1
ATOM 536 N N . THR A 1 77 ? -5.070 6.023 -0.468 1.00 92.75 77 THR A N 1
ATOM 537 C CA . THR A 1 77 ? -5.966 4.903 -0.791 1.00 92.75 77 THR A CA 1
ATOM 538 C C . THR A 1 77 ? -5.575 3.597 -0.112 1.00 92.75 77 THR A C 1
ATOM 540 O O . THR A 1 77 ? -6.409 2.706 -0.003 1.00 92.75 77 THR A O 1
ATOM 543 N N . GLY A 1 78 ? -4.329 3.470 0.347 1.00 92.75 78 GLY A N 1
ATOM 544 C CA . GLY A 1 78 ? -3.748 2.219 0.833 1.00 92.75 78 GLY A CA 1
ATOM 545 C C . GLY A 1 78 ? -3.437 1.206 -0.269 1.00 92.75 78 GLY A C 1
ATOM 546 O O . GLY A 1 78 ? -2.907 0.137 0.028 1.00 92.75 78 GLY A O 1
ATOM 547 N N . GLU A 1 79 ? -3.751 1.514 -1.530 1.00 93.00 79 GLU A N 1
ATOM 548 C CA . GLU A 1 79 ? -3.567 0.600 -2.652 1.00 93.00 79 GLU A CA 1
ATOM 549 C C . GLU A 1 79 ? -2.100 0.574 -3.100 1.00 93.00 79 GLU A C 1
ATOM 551 O O . GLU A 1 79 ? -1.449 1.613 -3.232 1.00 93.00 79 GLU A O 1
ATOM 556 N N . PHE A 1 80 ? -1.592 -0.632 -3.361 1.00 93.12 80 PHE A N 1
ATOM 557 C CA . PHE A 1 80 ? -0.329 -0.850 -4.059 1.00 93.12 80 PHE A CA 1
ATOM 558 C C . PHE A 1 80 ? -0.609 -1.346 -5.480 1.00 93.12 80 PHE A C 1
ATOM 560 O O . PHE A 1 80 ? -1.265 -2.369 -5.676 1.00 93.12 80 PHE A O 1
ATOM 567 N N . THR A 1 81 ? -0.089 -0.630 -6.474 1.00 90.62 81 THR A N 1
ATOM 568 C CA . THR A 1 81 ? -0.115 -1.025 -7.884 1.00 90.62 81 THR A CA 1
ATOM 569 C C . THR A 1 81 ? 1.227 -1.637 -8.260 1.00 90.62 81 THR A C 1
ATOM 571 O O . THR A 1 81 ? 2.261 -0.973 -8.225 1.00 90.62 81 THR A O 1
ATOM 574 N N . CYS A 1 82 ? 1.210 -2.913 -8.646 1.00 89.44 82 CYS A N 1
ATOM 575 C CA . CYS A 1 82 ? 2.410 -3.606 -9.095 1.00 89.44 82 CYS A CA 1
ATOM 576 C C . CYS A 1 82 ? 2.846 -3.082 -10.472 1.00 89.44 82 CYS A C 1
ATOM 578 O O . CYS A 1 82 ? 2.171 -3.315 -11.474 1.00 89.44 82 CYS A O 1
ATOM 580 N N . HIS A 1 83 ? 3.977 -2.378 -10.513 1.00 87.44 83 HIS A N 1
ATOM 581 C CA . HIS A 1 83 ? 4.607 -1.922 -11.756 1.00 87.44 83 HIS A CA 1
ATOM 582 C C . HIS A 1 83 ? 5.813 -2.771 -12.158 1.00 87.44 83 HIS A C 1
ATOM 584 O O . HIS A 1 83 ? 6.068 -2.952 -13.347 1.00 87.44 83 HIS A O 1
ATOM 590 N N . CYS A 1 84 ? 6.541 -3.295 -11.174 1.00 87.44 84 CYS A N 1
ATOM 591 C CA . CYS A 1 84 ? 7.729 -4.107 -11.379 1.00 87.44 84 CYS A CA 1
ATOM 592 C C . CYS A 1 84 ? 7.362 -5.581 -11.166 1.00 87.44 84 CYS A C 1
ATOM 594 O O . CYS A 1 84 ? 7.013 -5.955 -10.049 1.00 87.44 84 CYS A O 1
ATOM 596 N N . PRO A 1 85 ? 7.392 -6.436 -12.201 1.00 88.31 85 PRO A N 1
ATOM 597 C CA . PRO A 1 85 ? 7.059 -7.847 -12.039 1.00 88.31 85 PRO A CA 1
ATOM 598 C C . PRO A 1 85 ? 8.003 -8.538 -11.051 1.00 88.31 85 PRO A C 1
ATOM 600 O O . PRO A 1 85 ? 9.221 -8.408 -11.155 1.00 88.31 85 PRO A O 1
ATOM 603 N N . GLY A 1 86 ? 7.448 -9.303 -10.113 1.00 89.44 86 GLY A N 1
ATOM 604 C CA . GLY A 1 86 ? 8.245 -10.005 -9.115 1.00 89.44 86 GLY A CA 1
ATOM 605 C C . GLY A 1 86 ? 7.414 -10.611 -7.992 1.00 89.44 86 GLY A C 1
ATOM 606 O O . GLY A 1 86 ? 6.183 -10.557 -7.997 1.00 89.44 86 GLY A O 1
ATOM 607 N N . LEU A 1 87 ? 8.116 -11.199 -7.025 1.00 93.38 87 LEU A N 1
ATOM 608 C CA . LEU A 1 87 ? 7.526 -11.709 -5.795 1.00 93.38 87 LEU A CA 1
ATOM 609 C C . LEU A 1 87 ? 7.533 -10.607 -4.732 1.00 93.38 87 LEU A C 1
ATOM 611 O O . LEU A 1 87 ? 8.581 -10.038 -4.438 1.00 93.38 87 LEU A O 1
ATOM 615 N N . TYR A 1 88 ? 6.369 -10.346 -4.140 1.00 93.62 88 TYR A N 1
ATOM 616 C CA . TYR A 1 88 ? 6.185 -9.342 -3.095 1.00 93.62 88 TYR A CA 1
ATOM 617 C C . TYR A 1 88 ? 5.722 -9.994 -1.796 1.00 93.62 88 TYR A C 1
ATOM 619 O O . TYR A 1 88 ? 4.924 -10.931 -1.813 1.00 93.62 88 TYR A O 1
ATOM 627 N N . GLN A 1 89 ? 6.187 -9.457 -0.669 1.00 95.75 89 GLN A N 1
ATOM 628 C CA . GLN A 1 89 ? 5.712 -9.824 0.659 1.00 95.75 89 GLN A CA 1
ATOM 629 C C . GLN A 1 89 ? 4.907 -8.663 1.241 1.00 95.75 89 GLN A C 1
ATOM 631 O O . GLN A 1 89 ? 5.432 -7.567 1.423 1.00 95.75 89 GLN A O 1
ATOM 636 N N . PHE A 1 90 ? 3.645 -8.926 1.576 1.00 96.31 90 PHE A N 1
ATOM 637 C CA . PHE A 1 90 ? 2.785 -7.981 2.280 1.00 96.31 90 PHE A CA 1
ATOM 638 C C . PHE A 1 90 ? 2.566 -8.466 3.709 1.00 96.31 90 PHE A C 1
ATOM 640 O O . PHE A 1 90 ? 2.297 -9.643 3.943 1.00 96.31 90 PHE A O 1
ATOM 647 N N . ALA A 1 91 ? 2.667 -7.548 4.662 1.00 95.75 91 ALA A N 1
ATOM 648 C CA . ALA A 1 91 ? 2.349 -7.793 6.057 1.00 95.75 91 ALA A CA 1
ATOM 649 C C . ALA A 1 91 ? 1.588 -6.589 6.605 1.00 95.75 91 ALA A C 1
ATOM 651 O O . ALA A 1 91 ? 1.911 -5.442 6.295 1.00 95.75 91 ALA A O 1
ATOM 652 N N . PHE A 1 92 ? 0.573 -6.854 7.417 1.00 94.94 92 PHE A N 1
ATOM 653 C CA . PHE A 1 92 ? -0.229 -5.821 8.051 1.00 94.94 92 PHE A CA 1
ATOM 654 C C . PHE A 1 92 ? -0.664 -6.290 9.432 1.00 94.94 92 PHE A C 1
ATOM 656 O O . PHE A 1 92 ? -0.895 -7.473 9.676 1.00 94.94 92 PHE A O 1
ATOM 663 N N . ALA A 1 93 ? -0.785 -5.327 10.331 1.00 92.56 93 ALA A N 1
ATOM 664 C CA . ALA A 1 93 ? -1.378 -5.510 11.637 1.00 92.56 93 ALA A CA 1
ATOM 665 C C . ALA A 1 93 ? -2.227 -4.279 11.928 1.00 92.56 93 ALA A C 1
ATOM 667 O O . ALA A 1 93 ? -1.865 -3.157 11.570 1.00 92.56 93 ALA A O 1
ATOM 668 N N . GLY A 1 94 ? -3.356 -4.487 12.584 1.00 90.25 94 GLY A N 1
ATOM 669 C CA . GLY A 1 94 ? -4.195 -3.394 13.026 1.00 90.25 94 GLY A CA 1
ATOM 670 C C . GLY A 1 94 ? -5.151 -3.864 14.099 1.00 90.25 94 GLY A C 1
ATOM 671 O O . GLY A 1 94 ? -5.547 -5.028 14.148 1.00 90.25 94 GLY A O 1
ATOM 672 N N . TYR A 1 95 ? -5.487 -2.927 14.969 1.00 88.38 95 TYR A N 1
ATOM 673 C CA . TYR A 1 95 ? -6.373 -3.137 16.097 1.00 88.38 95 TYR A CA 1
ATOM 674 C C . TYR A 1 95 ? -7.634 -2.326 15.838 1.00 88.38 95 TYR A C 1
ATOM 676 O O . TYR A 1 95 ? -7.557 -1.163 15.443 1.00 88.38 95 TYR A O 1
ATOM 684 N N . GLY A 1 96 ? -8.791 -2.950 16.021 1.00 86.69 96 GLY A N 1
ATOM 685 C CA . GLY A 1 96 ? -10.071 -2.265 15.943 1.00 86.69 96 GLY A CA 1
ATOM 686 C C . GLY A 1 96 ? -10.669 -2.080 17.324 1.00 86.69 96 GLY A C 1
ATOM 687 O O . GLY A 1 96 ? -10.536 -2.945 18.184 1.00 86.69 96 GLY A O 1
ATOM 688 N N . GLU A 1 97 ? -11.376 -0.974 17.517 1.00 87.31 97 GLU A N 1
ATOM 689 C CA . GLU A 1 97 ? -12.135 -0.719 18.748 1.00 87.31 97 GLU A CA 1
ATOM 690 C C . GLU A 1 97 ? -13.397 -1.589 18.839 1.00 87.31 97 GLU A C 1
ATOM 692 O O . GLU A 1 97 ? -13.939 -1.810 19.920 1.00 87.31 97 GLU A O 1
ATOM 697 N N . LYS A 1 98 ? -13.880 -2.093 17.694 1.00 88.25 98 LYS A N 1
ATOM 698 C CA . LYS A 1 98 ? -15.090 -2.912 17.612 1.00 88.25 98 LYS A CA 1
ATOM 699 C C . LYS A 1 98 ? -14.764 -4.406 17.646 1.00 88.25 98 LYS A C 1
ATOM 701 O O . LYS A 1 98 ? -13.812 -4.836 16.977 1.00 88.25 98 LYS A O 1
ATOM 706 N N . PRO A 1 99 ? -15.603 -5.218 18.321 1.00 88.38 99 PRO A N 1
ATOM 707 C CA . PRO A 1 99 ? -15.517 -6.666 18.209 1.00 88.38 99 PRO A CA 1
ATOM 708 C C . PRO A 1 99 ? -15.682 -7.082 16.742 1.00 88.38 99 PRO A C 1
ATOM 710 O O . PRO A 1 99 ? -16.458 -6.480 16.000 1.00 88.38 99 PRO A O 1
ATOM 713 N N . ASN A 1 100 ? -14.951 -8.119 16.331 1.00 87.19 100 ASN A N 1
ATOM 714 C CA . ASN A 1 100 ? -14.947 -8.659 14.965 1.00 87.19 100 ASN A CA 1
ATOM 715 C C . ASN A 1 100 ? -14.374 -7.729 13.881 1.00 87.19 100 ASN A C 1
ATOM 717 O O . ASN A 1 100 ? -14.706 -7.884 12.705 1.00 87.19 100 ASN A O 1
ATOM 721 N N . THR A 1 101 ? -13.494 -6.790 14.237 1.00 89.19 101 THR A N 1
ATOM 722 C CA . THR A 1 101 ? -12.715 -6.065 13.224 1.00 89.19 101 THR A CA 1
ATOM 723 C C . THR A 1 101 ? -11.865 -7.052 12.423 1.00 89.19 101 THR A C 1
ATOM 725 O O . THR A 1 101 ? -11.139 -7.864 12.996 1.00 89.19 101 THR A O 1
ATOM 728 N N . ARG A 1 102 ? -11.970 -6.992 11.092 1.00 90.62 102 ARG A N 1
ATOM 729 C CA . ARG A 1 102 ? -11.240 -7.855 10.159 1.00 90.62 102 ARG A CA 1
ATOM 730 C C . ARG A 1 102 ? -10.441 -7.005 9.190 1.00 90.62 102 ARG A C 1
ATOM 732 O O . ARG A 1 102 ? -10.958 -6.035 8.646 1.00 90.62 102 ARG A O 1
ATOM 739 N N . LEU A 1 103 ? -9.201 -7.413 8.965 1.00 92.06 103 LEU A N 1
ATOM 740 C CA . LEU A 1 103 ? -8.340 -6.869 7.928 1.00 92.06 103 LEU A CA 1
ATOM 741 C C . LEU A 1 103 ? -8.116 -7.962 6.893 1.00 92.06 103 LEU A C 1
ATOM 743 O O . LEU A 1 103 ? -7.867 -9.112 7.253 1.00 92.06 103 LEU A O 1
ATOM 747 N N . MET A 1 104 ? -8.241 -7.600 5.624 1.00 93.31 104 MET A N 1
ATOM 748 C CA . MET A 1 104 ? -8.064 -8.510 4.501 1.00 93.31 104 MET A CA 1
ATOM 749 C C . MET A 1 104 ? -7.136 -7.840 3.504 1.00 93.31 104 MET A C 1
ATOM 751 O O . MET A 1 104 ? -7.342 -6.678 3.147 1.00 93.31 104 MET A O 1
ATOM 755 N N . LEU A 1 105 ? -6.119 -8.575 3.070 1.00 94.81 105 LEU A N 1
ATOM 756 C CA . LEU A 1 105 ? -5.378 -8.210 1.878 1.00 94.81 105 LEU A CA 1
ATOM 757 C C . LEU A 1 105 ? -6.213 -8.655 0.690 1.00 94.81 105 LEU A C 1
ATOM 759 O O . LEU A 1 105 ? -6.634 -9.803 0.647 1.00 94.81 105 LEU A O 1
ATOM 763 N N . LYS A 1 106 ? -6.451 -7.738 -0.240 1.00 93.88 106 LYS A N 1
ATOM 764 C CA . LYS A 1 106 ? -7.146 -8.042 -1.483 1.00 93.88 106 LYS A CA 1
ATOM 765 C C . LYS A 1 106 ? -6.265 -7.710 -2.666 1.00 93.88 106 LYS A C 1
ATOM 767 O O . LYS A 1 106 ? -5.469 -6.769 -2.618 1.00 93.88 106 LYS A O 1
ATOM 772 N N . LYS A 1 107 ? -6.451 -8.454 -3.747 1.00 93.12 107 LYS A N 1
ATOM 773 C CA . LYS A 1 107 ? -5.790 -8.243 -5.030 1.00 93.12 107 LYS A CA 1
ATOM 774 C C . LYS A 1 107 ? -6.848 -8.055 -6.115 1.00 93.12 107 LYS A C 1
ATOM 776 O O . LYS A 1 107 ? -7.936 -8.612 -6.042 1.00 93.12 107 LYS A O 1
ATOM 781 N N . ARG A 1 108 ? -6.515 -7.281 -7.143 1.00 90.62 108 ARG A N 1
ATOM 782 C CA . ARG A 1 108 ? -7.248 -7.258 -8.413 1.00 90.62 108 ARG A CA 1
ATOM 783 C C . ARG A 1 108 ? -6.263 -7.408 -9.561 1.00 90.62 108 ARG A C 1
ATOM 785 O O . ARG A 1 108 ? -5.126 -6.942 -9.460 1.00 90.62 108 ARG A O 1
ATOM 792 N N . GLU A 1 109 ? -6.695 -8.052 -10.633 1.00 87.62 109 GLU A N 1
ATOM 793 C CA . GLU A 1 109 ? -5.908 -8.129 -11.862 1.00 87.62 109 GLU A CA 1
ATOM 794 C C . GLU A 1 109 ? -6.066 -6.847 -12.682 1.00 87.62 109 GLU A C 1
ATOM 796 O O . GLU A 1 109 ? -7.039 -6.094 -12.535 1.00 87.62 109 GLU A O 1
ATOM 801 N N . ALA A 1 110 ? -5.110 -6.600 -13.576 1.00 79.38 110 ALA A N 1
ATOM 802 C CA . ALA A 1 110 ? -5.213 -5.492 -14.514 1.00 79.38 110 ALA A CA 1
ATOM 803 C C . ALA A 1 110 ? -6.522 -5.593 -15.318 1.00 79.38 110 ALA A C 1
ATOM 805 O O . ALA A 1 110 ? -6.893 -6.666 -15.791 1.00 79.38 110 ALA A O 1
ATOM 806 N N . ASN A 1 111 ? -7.207 -4.458 -15.488 1.00 79.50 111 ASN A N 1
ATOM 807 C CA . ASN A 1 111 ? -8.477 -4.335 -16.218 1.00 79.50 111 ASN A CA 1
ATOM 808 C C . ASN A 1 111 ? -9.692 -5.025 -15.567 1.00 79.50 111 ASN A C 1
ATOM 810 O O . ASN A 1 111 ? -10.726 -5.166 -16.217 1.00 79.50 111 ASN A O 1
ATOM 814 N N . THR A 1 112 ? -9.597 -5.411 -14.292 1.00 84.06 112 THR A N 1
ATOM 815 C CA . THR A 1 112 ? -10.743 -5.885 -13.501 1.00 84.06 112 THR A CA 1
ATOM 816 C C . THR A 1 112 ? -11.166 -4.837 -12.473 1.00 84.06 112 THR A C 1
ATOM 818 O O . THR A 1 112 ? -10.344 -4.059 -11.984 1.00 84.06 112 THR A O 1
ATOM 821 N N . THR A 1 113 ? -12.459 -4.794 -12.153 1.00 80.56 113 THR A N 1
ATOM 822 C CA . THR A 1 113 ? -13.001 -3.943 -11.079 1.00 80.56 113 THR A CA 1
ATOM 823 C C . THR A 1 113 ? -13.093 -4.6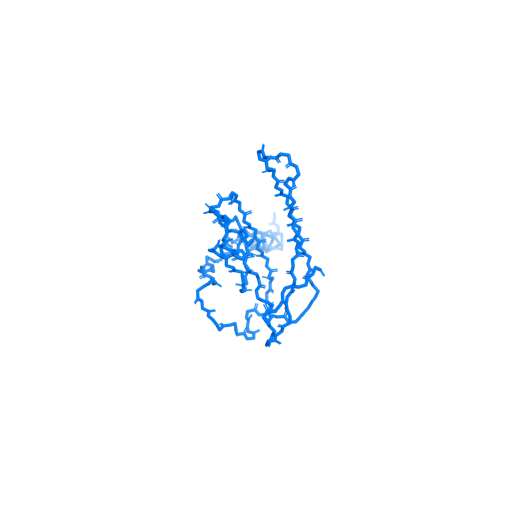68 -9.745 1.00 80.56 113 THR A C 1
ATOM 825 O O . THR A 1 113 ? -13.189 -4.021 -8.702 1.00 80.56 113 THR A O 1
ATOM 828 N N . ASP A 1 114 ? -13.060 -5.997 -9.783 1.00 86.69 114 ASP A N 1
ATOM 829 C CA . ASP A 1 114 ? -13.383 -6.836 -8.642 1.00 86.69 114 ASP A CA 1
ATOM 830 C C . ASP A 1 114 ? -12.140 -7.127 -7.809 1.00 86.69 114 ASP A C 1
ATOM 832 O O . ASP A 1 114 ? -11.075 -7.480 -8.319 1.00 86.69 114 ASP A O 1
ATOM 836 N N . TRP A 1 115 ? -12.302 -6.984 -6.499 1.00 87.12 115 TRP A N 1
ATOM 837 C CA . TRP A 1 115 ? -11.282 -7.321 -5.521 1.00 87.12 115 TRP A CA 1
ATOM 838 C C . TRP A 1 115 ? -11.502 -8.744 -5.028 1.00 87.12 115 TRP A C 1
ATOM 840 O O . TRP A 1 115 ? -12.563 -9.048 -4.477 1.00 87.12 115 TRP A O 1
ATOM 850 N N . VAL A 1 116 ? -10.486 -9.582 -5.188 1.00 87.62 116 VAL A N 1
ATOM 851 C CA . VAL A 1 116 ? -10.455 -10.952 -4.676 1.00 87.62 116 VAL A CA 1
ATOM 852 C C . VAL A 1 116 ? -9.541 -11.044 -3.458 1.00 87.62 116 VAL A C 1
ATOM 854 O O . VAL A 1 116 ? -8.621 -10.233 -3.311 1.00 87.62 116 VAL A O 1
ATOM 857 N N . ASP A 1 117 ? -9.841 -11.997 -2.581 1.00 76.94 117 ASP A N 1
ATOM 858 C CA . ASP A 1 117 ? -9.046 -12.308 -1.388 1.00 76.94 117 ASP A CA 1
ATOM 859 C C . ASP A 1 117 ? -7.784 -13.122 -1.743 1.00 76.94 117 ASP A C 1
ATOM 861 O O . ASP A 1 117 ? -7.823 -13.885 -2.741 1.00 76.94 117 ASP A O 1
#

Radius of gyration: 20.35 Å; chains: 1; bounding box: 70×25×35 Å